Protein AF-A0A2D9SF21-F1 (afdb_monomer)

Sequence (104 aa):
MGQKKNFLSCLAIKKKYSITSELLRIESPSAEVQGHGGPKVFVINKQDVEIVDIETVGNYAIKIIFSDGHNTGIYTWEKLFDFAINQKHILKEYREKLKNHLQF

pLDDT: mean 79.45, std 15.4, range [40.38, 94.69]

Radius of gyration: 19.78 Å; Cα contacts (8 Å, |Δi|>4): 101; chains: 1; bounding box: 71×45×28 Å

Foldseek 3Di:
DDDDDDDDDDDDDPDDFDADPLLCVQPFPQCVCVVPPHPRPRDDDCNVKDFPDWADDPPFWIFTQIPVRDTRGIGGPVRVVVCRVCVVVSVVVSVVVVVVVPPD

Nearest PDB structures (foldseek):
  2l6n-assembly1_A  TM=8.527E-01  e=2.329E-06  Shewanella loihica PV-4
  2l6p-assembly1_A  TM=8.980E-01  e=6.912E-06  Pseudomonas aeruginosa
  3luu-assembly1_A  TM=9.294E-01  e=5.026E-05  Acidithiobacillus ferrooxidans ATCC 23270
  7a1z-assembly1_A  TM=4.101E-01  e=2.667E+00  Homo sapiens
  5otl-assembly1_A  TM=2.952E-01  e=1.598E+00  Homo sapiens

Mean predicted aligned error: 9.61 Å

Solvent-accessible surface area (backbone atoms only — not comparable to full-atom values): 6601 Å² total; per-residue (Å²): 137,82,83,85,81,88,78,86,88,81,86,81,81,84,80,83,78,74,73,57,50,32,57,54,61,55,68,42,57,40,60,86,44,67,71,70,86,46,75,80,75,86,64,73,93,43,76,87,39,43,75,72,47,77,45,77,47,80,93,56,30,37,32,44,28,33,68,84,73,49,67,65,27,59,44,38,57,69,56,52,49,50,44,44,76,40,41,72,57,55,52,49,55,50,50,54,52,47,51,63,69,67,66,120

Secondary structure (DSSP, 8-state):
-PPP----------------HHHHHHT---HHHHTTS---------TT--EEEEEEETTTEEEEEETTS---EEEEHHHHHHHHHHHHHHHHHHHHHHHHHH--

Structure (mmCIF, N/CA/C/O backbone):
data_AF-A0A2D9SF21-F1
#
_entry.id   AF-A0A2D9SF21-F1
#
loop_
_atom_site.group_PDB
_atom_site.id
_atom_site.type_symbol
_atom_site.label_atom_id
_atom_site.label_alt_id
_atom_site.label_comp_id
_atom_site.label_asym_id
_atom_site.label_entity_id
_atom_site.label_seq_id
_atom_site.pdbx_PDB_ins_code
_atom_site.Cartn_x
_atom_site.Cartn_y
_atom_site.Cartn_z
_atom_site.occupancy
_atom_site.B_iso_or_equiv
_atom_site.auth_seq_id
_atom_site.auth_comp_id
_atom_site.auth_asym_id
_atom_site.auth_atom_id
_atom_site.pdbx_PDB_model_num
ATOM 1 N N . MET A 1 1 ? 50.687 -27.444 12.119 1.00 44.53 1 MET A N 1
ATOM 2 C CA . MET A 1 1 ? 49.912 -27.029 10.926 1.00 44.53 1 MET A CA 1
ATOM 3 C C . MET A 1 1 ? 48.453 -26.851 11.333 1.00 44.53 1 MET A C 1
ATOM 5 O O . MET A 1 1 ? 47.735 -27.833 11.446 1.00 44.53 1 MET A O 1
ATOM 9 N N . GLY A 1 2 ? 48.047 -25.625 11.679 1.00 58.44 2 GLY A N 1
ATOM 10 C CA . GLY A 1 2 ? 46.681 -25.322 12.126 1.00 58.44 2 GLY A CA 1
ATOM 11 C C . GLY A 1 2 ? 45.710 -25.264 10.946 1.00 58.44 2 GLY A C 1
ATOM 12 O O . GLY A 1 2 ? 46.021 -24.658 9.924 1.00 58.44 2 GLY A O 1
ATOM 13 N N . GLN A 1 3 ? 44.562 -25.929 11.077 1.00 59.59 3 GLN A N 1
ATOM 14 C CA . GLN A 1 3 ? 43.536 -26.032 10.037 1.00 59.59 3 GLN A CA 1
ATOM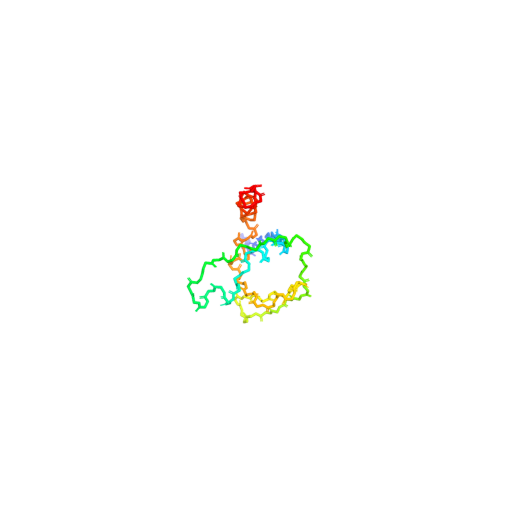 15 C C . GLN A 1 3 ? 43.025 -24.646 9.607 1.00 59.59 3 GLN A C 1
ATOM 17 O O . GLN A 1 3 ? 42.534 -23.878 10.436 1.00 59.59 3 GLN A O 1
ATOM 22 N N . LYS A 1 4 ? 43.085 -24.345 8.302 1.00 60.06 4 LYS A N 1
ATOM 23 C CA . LYS A 1 4 ? 42.344 -23.222 7.709 1.00 60.06 4 LYS A CA 1
ATOM 24 C C . LYS A 1 4 ? 40.855 -23.520 7.826 1.00 60.06 4 LYS A C 1
ATOM 26 O O . LYS A 1 4 ? 40.370 -24.475 7.224 1.00 60.06 4 LYS A O 1
ATOM 31 N N . LYS A 1 5 ? 40.126 -22.702 8.577 1.00 66.06 5 LYS A N 1
ATOM 32 C CA . LYS A 1 5 ? 38.669 -22.762 8.583 1.00 66.06 5 LYS A CA 1
ATOM 33 C C . LYS A 1 5 ? 38.126 -21.780 7.540 1.00 66.06 5 LYS A C 1
ATOM 35 O O . LYS A 1 5 ? 38.167 -20.574 7.751 1.00 66.06 5 LYS A O 1
ATOM 40 N N . ASN A 1 6 ? 37.642 -22.317 6.420 1.00 68.75 6 ASN A N 1
ATOM 41 C CA . ASN A 1 6 ? 36.915 -21.584 5.384 1.00 68.75 6 ASN A CA 1
ATOM 42 C C . ASN A 1 6 ? 35.417 -21.770 5.643 1.00 68.75 6 ASN A C 1
ATOM 44 O O . ASN A 1 6 ? 34.844 -22.769 5.214 1.00 68.75 6 ASN A O 1
ATOM 48 N N . PHE A 1 7 ? 34.786 -20.863 6.380 1.00 66.88 7 PHE A N 1
ATOM 49 C CA . PHE A 1 7 ? 33.338 -20.902 6.575 1.00 66.88 7 PHE A CA 1
ATOM 50 C C . PHE A 1 7 ? 32.699 -19.614 6.074 1.00 66.88 7 PHE A C 1
ATOM 52 O O . PHE A 1 7 ? 33.207 -18.518 6.296 1.00 66.88 7 PHE A O 1
ATOM 59 N N . LEU A 1 8 ? 31.571 -19.778 5.387 1.00 69.19 8 LEU A N 1
ATOM 60 C CA . LEU A 1 8 ? 30.707 -18.700 4.941 1.00 69.19 8 LEU A CA 1
ATOM 61 C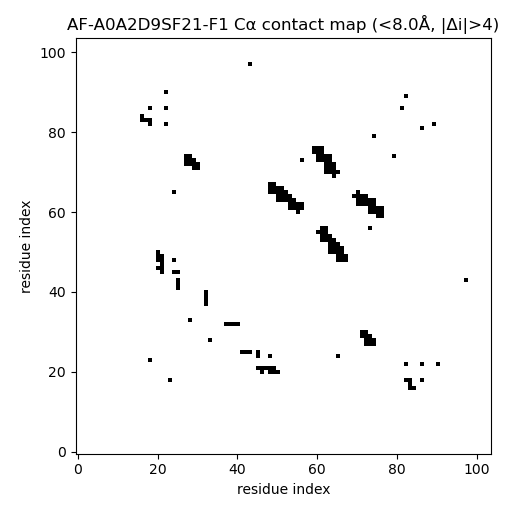 C . LEU A 1 8 ? 29.416 -18.804 5.750 1.00 69.19 8 LEU A C 1
ATOM 63 O O . LEU A 1 8 ? 28.678 -19.779 5.633 1.00 69.19 8 LEU A O 1
ATOM 67 N N . SER A 1 9 ? 29.172 -17.829 6.616 1.00 63.56 9 SER A N 1
ATOM 68 C CA . SER A 1 9 ? 27.943 -17.734 7.401 1.00 63.56 9 SER A CA 1
ATOM 69 C C . SER A 1 9 ? 27.025 -16.699 6.762 1.00 63.56 9 SER A C 1
ATOM 71 O O . SER A 1 9 ? 27.362 -15.519 6.711 1.00 63.56 9 SER A O 1
ATOM 73 N N . CYS A 1 10 ? 25.865 -17.141 6.280 1.00 60.72 10 CYS A N 1
ATOM 74 C CA . CYS A 1 10 ? 24.797 -16.273 5.798 1.00 60.72 10 CYS A CA 1
ATOM 75 C C . CYS A 1 10 ? 23.620 -16.362 6.773 1.00 60.72 10 CYS A C 1
ATOM 77 O O . CYS A 1 10 ? 23.098 -17.449 7.020 1.00 60.72 10 CYS A O 1
ATOM 79 N N . LEU A 1 11 ? 23.204 -15.223 7.325 1.00 66.75 11 LEU A N 1
ATOM 80 C CA . LEU A 1 11 ? 21.976 -15.111 8.101 1.00 66.75 11 LEU A CA 1
ATOM 81 C C . LEU A 1 11 ? 20.929 -14.408 7.233 1.00 66.75 11 LEU A C 1
ATOM 83 O O . LEU A 1 11 ? 20.958 -13.191 7.073 1.00 66.75 11 LEU A O 1
ATOM 87 N N . ALA A 1 12 ? 20.002 -15.176 6.667 1.00 62.03 12 ALA A N 1
ATOM 88 C CA . ALA A 1 12 ? 18.859 -14.633 5.946 1.00 62.03 12 ALA A CA 1
ATOM 89 C C . ALA A 1 12 ? 17.645 -14.602 6.880 1.00 62.03 12 ALA A C 1
ATOM 91 O O . ALA A 1 12 ? 16.898 -15.573 6.997 1.00 62.03 12 ALA A O 1
ATOM 92 N N . ILE A 1 13 ? 17.429 -13.478 7.558 1.00 65.31 13 ILE A N 1
ATOM 93 C CA . ILE A 1 13 ? 16.171 -13.240 8.271 1.00 65.31 13 ILE A CA 1
ATOM 94 C C . ILE A 1 13 ? 15.092 -12.927 7.226 1.00 65.31 13 ILE A C 1
ATOM 96 O O . ILE A 1 13 ? 15.006 -11.811 6.719 1.00 65.31 13 ILE A O 1
ATOM 100 N N . LYS A 1 14 ? 14.254 -13.917 6.888 1.00 71.88 14 LYS A N 1
ATOM 101 C CA . LYS A 1 14 ? 13.030 -13.708 6.094 1.00 71.88 14 LYS A CA 1
ATOM 102 C C . LYS A 1 14 ? 12.003 -12.966 6.951 1.00 71.88 14 LYS A C 1
ATOM 104 O O . LYS A 1 14 ? 11.111 -13.572 7.543 1.00 71.88 14 LYS A O 1
ATOM 109 N N . LYS A 1 15 ? 12.133 -11.643 7.044 1.00 80.75 15 LYS A N 1
ATOM 110 C CA . LYS A 1 15 ? 11.099 -10.807 7.654 1.00 80.75 15 LYS A CA 1
ATOM 111 C C . LYS A 1 15 ? 9.930 -10.693 6.679 1.00 80.75 15 LYS A C 1
ATOM 113 O O . LYS A 1 15 ? 10.100 -10.242 5.551 1.00 80.75 15 LYS A O 1
ATOM 118 N N . LYS A 1 16 ? 8.756 -11.147 7.111 1.00 83.56 16 LYS A N 1
ATOM 119 C CA . LYS A 1 16 ? 7.511 -11.001 6.357 1.00 83.56 16 LYS A CA 1
ATOM 120 C C . LYS A 1 16 ? 6.842 -9.692 6.748 1.00 83.56 16 LYS A C 1
ATOM 122 O O . LYS A 1 16 ? 6.827 -9.334 7.924 1.00 83.56 16 LYS A O 1
ATOM 127 N N . TYR A 1 17 ? 6.275 -9.021 5.758 1.00 88.50 17 TYR A N 1
ATOM 128 C CA . TYR A 1 17 ? 5.429 -7.858 5.952 1.00 88.50 17 TYR A CA 1
ATOM 129 C C . TYR A 1 17 ? 4.070 -8.131 5.319 1.00 88.50 17 TYR A C 1
ATOM 131 O O . TYR A 1 17 ? 3.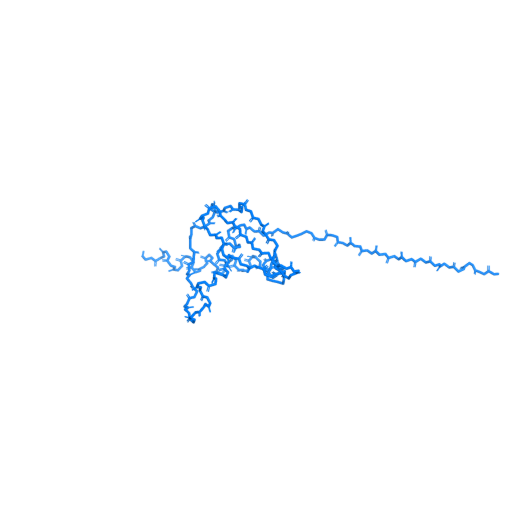998 -8.769 4.270 1.00 88.50 17 TYR A O 1
ATOM 139 N N . SER A 1 18 ? 3.019 -7.640 5.964 1.00 89.69 18 SER A N 1
ATOM 140 C CA . SER A 1 18 ? 1.649 -7.713 5.464 1.00 89.69 18 SER A CA 1
ATOM 141 C C . SER A 1 18 ? 1.120 -6.297 5.301 1.00 89.69 18 SER A C 1
ATOM 143 O O . SER A 1 18 ? 1.390 -5.438 6.143 1.00 89.69 18 SER A O 1
ATOM 145 N N . ILE A 1 19 ? 0.377 -6.067 4.225 1.00 91.25 19 ILE A N 1
ATOM 146 C CA . ILE A 1 19 ? -0.262 -4.792 3.898 1.00 91.25 19 ILE A CA 1
ATOM 147 C C . ILE A 1 19 ? -1.737 -5.102 3.656 1.00 91.25 19 ILE A C 1
ATOM 149 O O . ILE A 1 19 ? -2.048 -6.097 3.001 1.00 91.25 19 ILE A O 1
ATOM 153 N N . THR A 1 20 ? -2.643 -4.298 4.206 1.00 90.62 20 THR A N 1
ATOM 154 C CA . THR A 1 20 ? -4.079 -4.485 3.977 1.00 90.62 20 THR A CA 1
ATOM 155 C C . THR A 1 20 ? -4.467 -4.022 2.574 1.00 90.62 20 THR A C 1
ATOM 157 O O . THR A 1 20 ? -3.930 -3.034 2.064 1.00 90.62 20 THR A O 1
ATOM 160 N N . SER A 1 21 ? -5.422 -4.717 1.952 1.00 89.25 21 SER A N 1
ATOM 161 C CA . SER A 1 21 ? -6.014 -4.320 0.668 1.00 89.25 21 SER A CA 1
ATOM 162 C C . SER A 1 21 ? -6.629 -2.921 0.740 1.00 89.25 21 SER A C 1
ATOM 164 O O . SER A 1 21 ? -6.438 -2.128 -0.177 1.00 89.25 21 SER A O 1
ATOM 166 N N . GLU A 1 22 ? -7.262 -2.586 1.869 1.00 88.62 22 GLU A N 1
ATOM 167 C CA . GLU A 1 22 ? -7.776 -1.246 2.171 1.00 88.62 22 GLU A CA 1
ATOM 168 C C . GLU A 1 22 ? -6.685 -0.173 2.005 1.00 88.62 22 GLU A C 1
ATOM 170 O O . GLU A 1 22 ? -6.875 0.792 1.266 1.00 88.62 22 GLU A O 1
ATOM 175 N N . LEU A 1 23 ? -5.518 -0.348 2.643 1.00 88.75 23 LEU A N 1
ATOM 176 C CA . LEU A 1 23 ? -4.428 0.628 2.570 1.00 88.75 23 LEU A CA 1
ATOM 177 C C . LEU A 1 23 ? -3.911 0.774 1.139 1.00 88.75 23 LEU A C 1
ATOM 179 O O . LEU A 1 23 ? -3.745 1.894 0.657 1.00 88.75 23 LEU A O 1
ATOM 183 N N . LEU A 1 24 ? -3.688 -0.351 0.454 1.00 90.06 24 LEU A N 1
ATOM 184 C CA . LEU A 1 24 ? -3.253 -0.347 -0.942 1.00 90.06 24 LEU A CA 1
ATOM 185 C C . LEU A 1 24 ? -4.248 0.416 -1.815 1.00 90.06 24 LEU A C 1
ATOM 187 O O . LEU A 1 24 ? -3.836 1.213 -2.656 1.00 90.06 24 LEU A O 1
ATOM 191 N N . ARG A 1 25 ? -5.550 0.221 -1.591 1.00 87.56 25 ARG A N 1
ATOM 192 C CA . ARG A 1 25 ? -6.604 0.842 -2.387 1.00 87.56 25 ARG A CA 1
ATOM 193 C C . ARG A 1 25 ? -6.771 2.336 -2.113 1.00 87.56 25 ARG A C 1
ATOM 195 O O . ARG A 1 25 ? -6.967 3.085 -3.073 1.00 87.56 25 ARG A O 1
ATOM 202 N N . ILE A 1 26 ? -6.700 2.764 -0.850 1.00 86.81 26 ILE A N 1
ATOM 203 C CA . ILE A 1 26 ? -6.775 4.182 -0.442 1.00 86.81 26 ILE A CA 1
ATOM 204 C C . ILE A 1 26 ? -5.584 4.963 -1.000 1.00 86.81 26 ILE A C 1
ATOM 206 O O . ILE A 1 26 ? -5.732 6.086 -1.480 1.00 86.81 26 ILE A O 1
ATOM 210 N N . GLU A 1 27 ? -4.400 4.355 -0.957 1.00 84.88 27 GLU A N 1
ATOM 211 C CA . GLU A 1 27 ? -3.155 4.975 -1.403 1.00 84.88 27 GLU A CA 1
ATOM 212 C C . GLU A 1 27 ? -2.806 4.660 -2.866 1.00 84.88 27 GLU A C 1
ATOM 214 O O . GLU A 1 27 ? -1.712 5.008 -3.312 1.00 84.88 27 GLU A O 1
ATOM 219 N N . SER A 1 28 ? -3.718 4.028 -3.619 1.00 80.50 28 SER A N 1
ATOM 220 C CA . SER A 1 28 ? -3.492 3.667 -5.022 1.00 80.50 28 SER A CA 1
ATOM 221 C C . SER A 1 28 ? -3.179 4.911 -5.862 1.00 80.50 28 SER A C 1
ATOM 223 O O . SER A 1 28 ? -4.007 5.830 -5.922 1.00 80.50 28 SER A O 1
ATOM 225 N N . PRO A 1 29 ? -2.017 4.966 -6.535 1.00 64.50 29 PRO A N 1
ATOM 226 C CA . PRO A 1 29 ? -1.722 5.998 -7.512 1.00 64.50 29 PRO A CA 1
ATOM 227 C C . PRO A 1 29 ? -2.452 5.643 -8.812 1.00 64.50 29 PRO A C 1
ATOM 229 O O . PRO A 1 29 ? -1.888 5.032 -9.717 1.00 64.50 29 PRO A O 1
ATOM 232 N N . SER A 1 30 ? -3.734 5.982 -8.927 1.00 57.44 30 SER A N 1
ATOM 233 C CA . SER A 1 30 ? -4.399 5.916 -10.230 1.00 57.44 30 SER A CA 1
ATOM 234 C C . SER A 1 30 ? -3.674 6.877 -11.177 1.00 57.44 30 SER A C 1
ATOM 236 O O . SER A 1 30 ? -3.549 8.062 -10.868 1.00 57.44 30 SER A O 1
ATOM 238 N N . ALA A 1 31 ? -3.210 6.408 -12.336 1.00 44.22 31 ALA A N 1
ATOM 239 C CA . ALA A 1 31 ? -2.613 7.263 -13.368 1.00 44.22 31 ALA A CA 1
ATOM 240 C C . ALA A 1 31 ? -3.571 8.382 -13.847 1.00 44.22 31 ALA A C 1
ATOM 242 O O . ALA A 1 31 ? -3.128 9.409 -14.355 1.00 44.22 31 ALA A O 1
ATOM 243 N N . GLU A 1 32 ? -4.872 8.247 -13.585 1.00 44.47 32 GLU A N 1
ATOM 244 C CA . GLU A 1 32 ? -5.887 9.296 -13.759 1.00 44.47 32 GLU A CA 1
ATOM 245 C C . GLU A 1 32 ? -5.752 10.469 -12.763 1.00 44.47 32 GLU A C 1
ATOM 247 O O . GLU A 1 32 ? -6.237 11.564 -13.025 1.00 44.47 32 GLU A O 1
ATOM 252 N N . VAL A 1 33 ? -5.057 10.275 -11.638 1.00 45.12 33 VAL A N 1
ATOM 253 C CA . VAL A 1 33 ? -4.885 11.267 -10.560 1.00 45.12 33 VAL A CA 1
ATOM 254 C C . VAL A 1 33 ? -3.537 11.998 -10.666 1.00 45.12 33 VAL A C 1
ATOM 256 O O . VAL A 1 33 ? -3.390 13.094 -10.138 1.00 45.12 33 VAL A O 1
ATOM 259 N N . GLN A 1 34 ? -2.558 11.452 -11.397 1.00 45.88 34 GLN A N 1
ATOM 260 C CA . GLN A 1 34 ? -1.255 12.105 -11.620 1.00 45.88 34 GLN A CA 1
ATOM 261 C C . GLN A 1 34 ? -1.036 12.614 -13.053 1.00 45.88 34 GLN A C 1
ATOM 263 O O . GLN A 1 34 ? -0.083 13.354 -13.288 1.00 45.88 34 GLN A O 1
ATOM 268 N N . GLY A 1 35 ? -1.928 12.289 -13.994 1.00 40.38 35 GLY A N 1
ATOM 269 C CA . GLY A 1 35 ? -1.79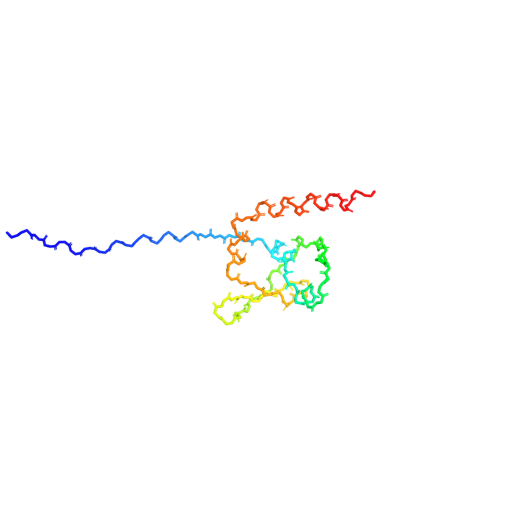4 12.678 -15.398 1.00 40.38 35 GLY A CA 1
ATOM 270 C C . GLY A 1 35 ? -1.968 14.169 -15.698 1.00 40.38 35 GLY A C 1
ATOM 271 O O . GLY A 1 35 ? -1.404 14.623 -16.683 1.00 40.38 35 GLY A O 1
ATOM 272 N N . HIS A 1 36 ? -2.702 14.945 -14.892 1.00 45.78 36 HIS A N 1
ATOM 273 C CA . HIS A 1 36 ? -2.905 16.395 -15.083 1.00 45.78 36 HIS A CA 1
ATOM 274 C C . HIS A 1 36 ? -3.099 17.101 -13.727 1.00 45.78 36 HIS A C 1
ATOM 276 O O . HIS A 1 36 ? -4.179 17.601 -13.440 1.00 45.78 36 HIS A O 1
ATOM 282 N N . GLY A 1 37 ? -2.078 17.105 -12.858 1.00 44.31 37 GLY A N 1
ATOM 283 C CA . GLY A 1 37 ? -1.977 18.038 -11.715 1.00 44.31 37 GLY A CA 1
ATOM 284 C C . GLY A 1 37 ? -3.179 18.126 -10.756 1.00 44.31 37 GLY A C 1
ATOM 285 O O . GLY A 1 37 ? -3.332 19.136 -10.071 1.00 44.31 37 GLY A O 1
ATOM 286 N N . GLY A 1 38 ? -4.048 17.114 -10.728 1.00 48.53 38 GLY A N 1
ATOM 287 C CA . GLY A 1 38 ? -5.289 17.132 -9.967 1.00 48.53 38 GLY A CA 1
ATOM 288 C C . GLY A 1 38 ? -5.063 16.778 -8.496 1.00 48.53 38 GLY A C 1
ATOM 289 O O . GLY A 1 38 ? -4.132 16.038 -8.169 1.00 48.53 38 GLY A O 1
ATOM 290 N N . PRO A 1 39 ? -5.902 17.284 -7.577 1.00 50.94 39 PRO A N 1
ATOM 291 C CA . PRO A 1 39 ? -5.837 16.888 -6.179 1.00 50.94 39 PRO A CA 1
ATOM 292 C C . PRO A 1 39 ? -6.107 15.385 -6.034 1.00 50.94 39 PRO A C 1
ATOM 294 O O . PRO A 1 39 ? -6.982 14.825 -6.695 1.00 50.94 39 PRO A O 1
ATOM 297 N N . LYS A 1 40 ? -5.364 14.734 -5.130 1.00 59.91 40 LYS A N 1
ATOM 298 C CA . LYS A 1 40 ? -5.587 13.333 -4.755 1.00 59.91 40 LYS A CA 1
ATOM 299 C C . LYS A 1 40 ? -7.036 13.183 -4.286 1.00 59.91 40 LYS A C 1
ATOM 301 O O . LYS A 1 40 ? -7.404 13.744 -3.254 1.00 59.91 40 LYS A O 1
ATOM 306 N N . VAL A 1 41 ? -7.854 12.455 -5.045 1.00 64.81 41 VAL A N 1
ATOM 307 C CA . VAL A 1 41 ? -9.248 12.193 -4.667 1.00 64.81 41 VAL A CA 1
ATOM 308 C C . VAL A 1 41 ? -9.236 11.403 -3.363 1.00 64.81 41 VAL A C 1
ATOM 310 O O . VAL A 1 41 ? -8.585 10.363 -3.269 1.00 64.81 41 VAL A O 1
ATOM 313 N N . PHE A 1 42 ? -9.915 11.916 -2.338 1.00 72.44 42 PHE A N 1
ATOM 314 C CA . PHE A 1 42 ? -10.011 11.232 -1.055 1.00 72.44 42 PHE A CA 1
ATOM 315 C C . PHE A 1 42 ? -10.926 10.014 -1.210 1.00 72.44 42 PHE A C 1
ATOM 317 O O . PHE A 1 42 ? -12.138 10.147 -1.367 1.00 72.44 42 PHE A O 1
ATOM 324 N N . VAL A 1 43 ? -10.329 8.823 -1.229 1.00 73.81 43 VAL A N 1
ATOM 325 C CA . VAL A 1 43 ? -11.053 7.563 -1.403 1.00 73.81 43 VAL A CA 1
ATOM 326 C C . VAL A 1 43 ? -11.504 7.056 -0.036 1.00 73.81 43 VAL A C 1
ATOM 328 O O . VAL A 1 43 ? -10.668 6.773 0.817 1.00 73.81 43 VAL A O 1
ATOM 331 N N . ILE A 1 44 ? -12.817 6.918 0.154 1.00 76.69 44 ILE A N 1
ATOM 332 C CA . ILE A 1 44 ? -13.440 6.424 1.392 1.00 76.69 44 ILE A CA 1
ATOM 333 C C . ILE A 1 44 ? -14.213 5.120 1.154 1.00 76.69 44 ILE A C 1
ATOM 335 O O . ILE A 1 44 ? -14.487 4.758 0.009 1.00 76.69 44 ILE A O 1
ATOM 339 N N . ASN A 1 45 ? -14.583 4.426 2.237 1.00 74.25 45 ASN A N 1
ATOM 340 C CA . ASN A 1 45 ? -15.410 3.206 2.216 1.00 74.25 45 ASN A CA 1
ATOM 341 C C . ASN A 1 45 ? -14.837 2.065 1.353 1.00 74.25 45 ASN A C 1
ATOM 343 O O . ASN A 1 45 ? -15.558 1.416 0.600 1.00 74.25 45 ASN A O 1
ATOM 347 N N . LYS A 1 46 ? -13.525 1.820 1.450 1.00 80.12 46 LYS A N 1
ATOM 348 C CA . LYS A 1 46 ? -12.836 0.714 0.755 1.00 80.12 46 LYS A CA 1
ATOM 349 C C . LYS A 1 46 ? -12.355 -0.388 1.705 1.00 80.12 46 LYS A C 1
ATOM 351 O O . LYS A 1 46 ? -11.398 -1.089 1.398 1.00 80.12 46 LYS A O 1
ATOM 356 N N . GLN A 1 47 ? -13.018 -0.523 2.853 1.00 78.19 47 GLN A N 1
ATOM 357 C CA . GLN A 1 47 ? -12.711 -1.537 3.868 1.00 78.19 47 GLN A CA 1
ATOM 358 C C . GLN A 1 47 ? -12.943 -2.960 3.347 1.00 78.19 47 GLN A C 1
ATOM 360 O O . GLN A 1 47 ? -12.137 -3.841 3.621 1.00 78.19 47 GLN A O 1
ATOM 365 N N . ASP A 1 48 ? -13.983 -3.147 2.533 1.00 83.94 48 ASP A N 1
ATOM 366 C CA . ASP A 1 48 ? -14.363 -4.437 1.941 1.00 83.94 48 ASP A CA 1
ATOM 367 C C . ASP A 1 48 ? -13.709 -4.711 0.578 1.00 83.94 48 ASP A C 1
ATOM 369 O O . ASP A 1 48 ? -14.086 -5.647 -0.124 1.00 83.94 48 ASP A O 1
ATOM 373 N N . VAL A 1 49 ? -12.750 -3.883 0.149 1.00 87.38 49 VAL A N 1
ATOM 374 C CA . VAL A 1 49 ? -12.069 -4.122 -1.125 1.00 87.38 49 VAL A CA 1
ATOM 375 C C . VAL A 1 49 ? -11.067 -5.256 -0.980 1.00 87.38 49 VAL A C 1
ATOM 377 O O . VAL A 1 49 ? -10.206 -5.248 -0.099 1.00 87.38 49 VAL A O 1
ATOM 380 N N . GLU A 1 50 ? -11.133 -6.193 -1.916 1.00 90.19 50 GLU A N 1
ATOM 381 C CA . GLU A 1 50 ? -10.253 -7.350 -1.997 1.00 90.19 50 GLU A CA 1
ATOM 382 C C . GLU A 1 50 ? -9.306 -7.221 -3.189 1.00 90.19 50 GLU A C 1
ATOM 384 O O . GLU A 1 50 ? -9.592 -6.534 -4.174 1.00 90.19 50 GLU A O 1
ATOM 389 N N . ILE A 1 51 ? -8.157 -7.888 -3.091 1.00 92.38 51 ILE A N 1
ATOM 390 C CA . ILE A 1 51 ? -7.238 -8.051 -4.216 1.00 92.38 51 ILE A CA 1
ATOM 391 C C . ILE A 1 51 ? -7.729 -9.251 -5.019 1.00 92.38 51 ILE A C 1
ATOM 393 O O . ILE A 1 51 ? -7.777 -10.362 -4.497 1.00 92.38 51 ILE A O 1
ATOM 397 N N . VAL A 1 52 ? -8.091 -9.012 -6.274 1.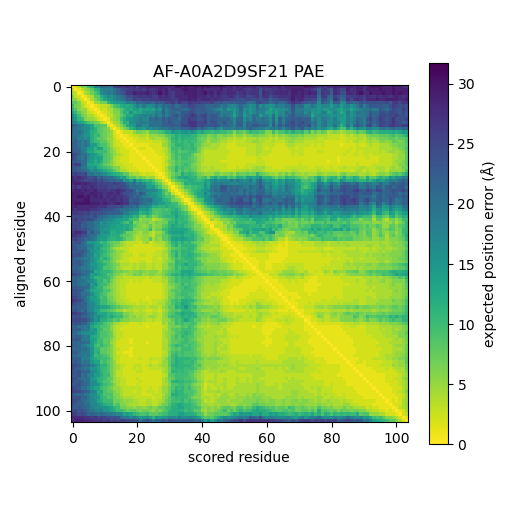00 94.38 52 VAL A N 1
ATOM 398 C CA . VAL A 1 52 ? -8.565 -10.044 -7.203 1.00 94.38 52 VAL A CA 1
ATOM 399 C C . VAL A 1 52 ? -7.393 -10.680 -7.930 1.00 94.38 52 VAL A C 1
ATOM 401 O O . VAL A 1 52 ? -7.366 -11.895 -8.094 1.00 94.38 52 VAL A O 1
ATOM 404 N N . ASP A 1 53 ? -6.426 -9.866 -8.356 1.00 93.88 53 ASP A N 1
ATOM 405 C CA . ASP A 1 53 ? -5.277 -10.344 -9.118 1.00 93.88 53 ASP A CA 1
ATOM 406 C C . ASP A 1 53 ? -4.074 -9.394 -8.999 1.00 93.88 53 ASP A C 1
ATOM 408 O O . ASP A 1 53 ? -4.209 -8.228 -8.601 1.00 93.88 53 ASP A O 1
ATOM 412 N N . ILE A 1 54 ? -2.883 -9.904 -9.314 1.00 93.69 54 ILE A N 1
ATOM 413 C CA . ILE A 1 54 ? -1.619 -9.168 -9.269 1.00 93.69 54 ILE A CA 1
ATOM 414 C C . ILE A 1 54 ? -0.788 -9.505 -10.508 1.00 93.69 54 ILE A C 1
ATOM 416 O O . ILE A 1 54 ? -0.367 -10.642 -10.705 1.00 93.69 54 ILE A O 1
ATOM 420 N N . GLU A 1 55 ? -0.450 -8.479 -11.282 1.00 94.69 55 GLU A N 1
ATOM 421 C CA . GLU A 1 55 ? 0.371 -8.595 -12.487 1.00 94.69 55 GLU A CA 1
ATOM 422 C C . GLU A 1 55 ? 1.743 -7.943 -12.266 1.00 94.69 55 GLU A C 1
ATOM 424 O O . GLU A 1 55 ? 1.854 -6.860 -11.693 1.00 94.69 55 GLU A O 1
ATOM 429 N N . THR A 1 56 ? 2.824 -8.562 -12.737 1.00 94.19 56 THR A N 1
ATOM 430 C CA . THR A 1 56 ? 4.162 -7.953 -12.671 1.00 94.19 56 THR A CA 1
ATOM 431 C C . THR A 1 56 ? 4.341 -6.894 -13.755 1.00 94.19 56 THR A C 1
ATOM 433 O O . THR A 1 56 ? 4.066 -7.154 -14.926 1.00 94.19 56 THR A O 1
ATOM 436 N N . VAL A 1 57 ? 4.878 -5.729 -13.389 1.00 91.88 57 VAL A N 1
ATOM 437 C CA . VAL A 1 57 ? 5.222 -4.651 -14.325 1.00 91.88 57 VAL A CA 1
ATOM 438 C C . VAL A 1 57 ? 6.743 -4.539 -14.404 1.00 91.88 57 VAL A C 1
ATOM 440 O O . VAL A 1 57 ? 7.399 -3.892 -13.582 1.00 91.88 57 VAL A O 1
ATOM 443 N N . GLY A 1 58 ? 7.315 -5.228 -15.395 1.00 91.31 58 GLY A N 1
ATOM 444 C CA . GLY A 1 58 ? 8.764 -5.381 -15.521 1.00 91.31 58 GLY A CA 1
ATOM 445 C C . GLY A 1 58 ? 9.374 -5.988 -14.253 1.00 91.31 58 GLY A C 1
ATOM 446 O O . GLY A 1 58 ? 8.802 -6.896 -13.657 1.00 91.31 58 GLY A O 1
ATOM 447 N N . ASN A 1 59 ? 10.519 -5.451 -13.821 1.00 92.00 59 ASN A N 1
ATOM 448 C CA . ASN A 1 59 ? 11.224 -5.913 -12.617 1.00 92.00 59 ASN A CA 1
ATOM 449 C C . ASN A 1 59 ? 11.101 -4.963 -11.412 1.00 92.00 59 ASN A C 1
ATOM 451 O O . ASN A 1 59 ? 11.712 -5.221 -10.376 1.00 92.00 59 ASN A O 1
ATOM 455 N N . TYR A 1 60 ? 10.347 -3.864 -11.517 1.00 91.94 60 TYR A N 1
ATOM 456 C CA . TYR A 1 60 ? 10.374 -2.780 -10.521 1.00 91.94 60 TYR A CA 1
ATOM 457 C C . TYR A 1 60 ? 9.036 -2.531 -9.810 1.00 91.94 60 TYR A C 1
ATOM 459 O O . TYR A 1 60 ? 9.005 -1.814 -8.804 1.00 91.94 60 TYR A O 1
ATOM 467 N N . ALA A 1 61 ? 7.938 -3.097 -10.317 1.00 93.06 61 ALA A N 1
ATOM 468 C CA . ALA A 1 61 ? 6.603 -2.845 -9.797 1.00 93.06 61 ALA A CA 1
ATOM 469 C C . ALA A 1 61 ? 5.641 -4.018 -10.023 1.00 93.06 61 ALA A C 1
ATOM 471 O O . ALA A 1 61 ? 5.891 -4.921 -10.824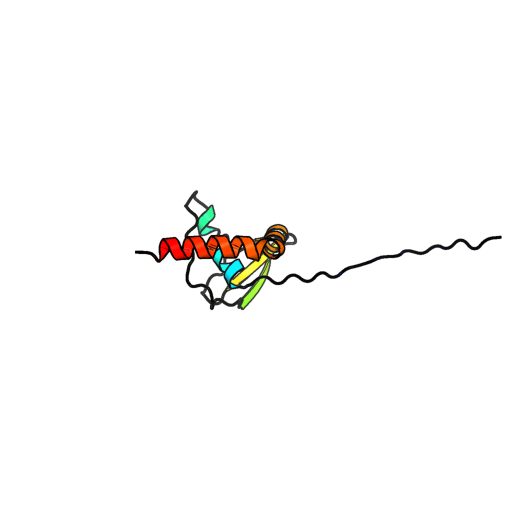 1.00 93.06 61 ALA A O 1
ATOM 472 N N . ILE A 1 62 ? 4.504 -3.953 -9.336 1.00 93.50 62 ILE A N 1
ATOM 473 C CA . ILE A 1 62 ? 3.324 -4.780 -9.590 1.00 93.50 62 ILE A CA 1
ATOM 474 C C . ILE A 1 62 ? 2.118 -3.895 -9.850 1.00 93.50 62 ILE A C 1
ATOM 476 O O . ILE A 1 62 ? 2.003 -2.794 -9.316 1.00 93.50 62 ILE A O 1
ATOM 480 N N . LYS A 1 63 ? 1.200 -4.403 -10.650 1.00 92.62 63 LYS A N 1
ATOM 481 C CA . LYS A 1 63 ? -0.127 -3.856 -10.854 1.00 92.62 63 LYS A CA 1
ATOM 482 C C . LYS A 1 63 ? -1.108 -4.704 -10.059 1.00 92.62 63 LYS A C 1
ATOM 484 O O . LYS A 1 63 ? -1.060 -5.928 -10.137 1.00 92.62 63 LYS A O 1
ATOM 489 N N . ILE A 1 64 ? -1.965 -4.057 -9.278 1.00 91.81 64 ILE A N 1
ATOM 490 C CA . ILE A 1 64 ? -2.950 -4.739 -8.432 1.00 91.81 64 ILE A CA 1
ATOM 491 C C . ILE A 1 64 ? -4.343 -4.486 -9.003 1.00 91.81 64 ILE A C 1
ATOM 493 O O . ILE A 1 64 ? -4.711 -3.340 -9.275 1.00 91.81 64 ILE A O 1
ATOM 497 N N . ILE A 1 65 ? -5.103 -5.564 -9.183 1.00 91.06 65 ILE A N 1
ATOM 498 C CA . ILE A 1 65 ? -6.494 -5.542 -9.629 1.00 91.06 65 ILE A CA 1
ATOM 499 C C . ILE A 1 65 ? -7.377 -5.773 -8.404 1.00 91.06 65 ILE A C 1
ATOM 501 O O . ILE A 1 65 ? -7.214 -6.757 -7.684 1.00 91.06 65 ILE A O 1
ATOM 505 N N . PHE A 1 66 ? -8.304 -4.854 -8.161 1.00 90.94 66 PHE A N 1
ATOM 506 C CA . PHE A 1 66 ? -9.180 -4.847 -6.994 1.00 90.94 66 PHE A CA 1
ATOM 507 C C . PHE A 1 66 ? -10.621 -5.215 -7.352 1.00 90.94 66 PHE A C 1
ATOM 509 O O . PHE A 1 66 ? -11.086 -4.976 -8.469 1.00 90.94 66 PHE A O 1
ATOM 516 N N . SER A 1 67 ? -11.356 -5.745 -6.372 1.00 89.81 67 SER A N 1
ATOM 517 C CA . SER A 1 67 ? -12.747 -6.187 -6.542 1.00 89.81 67 SER A CA 1
ATOM 518 C C . SER A 1 67 ? -13.735 -5.049 -6.814 1.00 89.81 67 SER A C 1
ATOM 520 O O . SER A 1 67 ? -14.811 -5.296 -7.351 1.00 89.81 67 SER A O 1
ATOM 522 N N . ASP A 1 68 ? -13.369 -3.792 -6.532 1.00 87.19 68 ASP A N 1
ATOM 523 C CA . ASP A 1 68 ? -14.188 -2.611 -6.838 1.00 87.19 68 ASP A CA 1
ATOM 524 C C . ASP A 1 68 ? -14.069 -2.130 -8.296 1.00 87.19 68 ASP A C 1
ATOM 526 O O . ASP A 1 68 ? -14.497 -1.021 -8.616 1.00 87.19 68 ASP A O 1
ATOM 530 N N . GLY A 1 69 ? -13.465 -2.942 -9.170 1.00 84.50 69 GLY A N 1
ATOM 531 C CA . GLY A 1 69 ? -13.232 -2.625 -10.579 1.00 84.50 69 GLY A CA 1
ATOM 532 C C . GLY A 1 69 ? -11.979 -1.784 -10.831 1.00 84.50 69 GLY A C 1
ATOM 533 O O . GLY A 1 69 ? -11.676 -1.478 -11.983 1.00 84.50 69 GLY A O 1
ATOM 534 N N . HIS A 1 70 ? -11.223 -1.417 -9.789 1.00 84.56 70 HIS A N 1
ATOM 535 C CA . HIS A 1 70 ? -9.982 -0.667 -9.951 1.00 84.56 70 HIS A CA 1
ATOM 536 C C . HIS A 1 70 ? -8.844 -1.575 -10.428 1.00 84.56 70 HIS A C 1
ATOM 538 O O . HIS A 1 70 ? -8.454 -2.511 -9.735 1.00 84.56 70 HIS A O 1
ATOM 544 N N . ASN A 1 71 ? -8.279 -1.284 -11.600 1.00 86.62 71 ASN A N 1
ATOM 545 C CA . ASN A 1 71 ? -7.280 -2.142 -12.242 1.00 86.62 71 ASN A CA 1
ATOM 546 C C . ASN A 1 71 ? -6.082 -1.374 -12.820 1.00 86.62 71 ASN A C 1
ATOM 548 O O . ASN A 1 71 ? -5.349 -1.924 -13.632 1.00 86.62 71 ASN A O 1
ATOM 552 N N . THR A 1 72 ? -5.865 -0.115 -12.437 1.00 82.06 72 THR A N 1
ATOM 553 C CA . THR A 1 72 ? -4.776 0.723 -12.979 1.00 82.06 72 THR A CA 1
ATOM 554 C C . THR A 1 72 ? -3.672 1.025 -11.964 1.00 82.06 72 THR A C 1
ATOM 556 O O . THR A 1 72 ? -2.718 1.722 -12.301 1.00 82.06 72 THR A O 1
ATOM 559 N N . GLY A 1 73 ? -3.801 0.563 -10.717 1.00 84.44 73 GLY A N 1
ATOM 560 C CA . GLY A 1 73 ? -2.855 0.870 -9.643 1.00 84.44 73 GLY A CA 1
ATOM 561 C C . GLY A 1 73 ? -1.528 0.139 -9.830 1.00 84.44 73 GLY A C 1
ATOM 562 O O . GLY A 1 73 ? -1.480 -1.084 -9.692 1.00 84.44 73 GLY A O 1
ATOM 563 N N . ILE A 1 74 ? -0.456 0.883 -10.127 1.00 89.81 74 ILE A N 1
ATOM 564 C CA . ILE A 1 74 ? 0.917 0.366 -10.229 1.00 89.81 74 ILE A CA 1
ATOM 565 C C . ILE A 1 74 ? 1.696 0.761 -8.974 1.00 89.81 74 ILE A C 1
ATOM 567 O O . ILE A 1 74 ? 1.806 1.937 -8.633 1.00 89.81 74 ILE A O 1
ATOM 571 N N . TYR A 1 75 ? 2.284 -0.229 -8.310 1.00 89.88 75 TYR A N 1
ATOM 572 C CA . TYR A 1 75 ? 3.007 -0.082 -7.055 1.00 89.88 75 TYR A CA 1
ATOM 573 C C . TYR A 1 75 ? 4.445 -0.544 -7.230 1.00 89.88 75 TYR A C 1
ATOM 575 O O . TYR A 1 75 ? 4.706 -1.716 -7.507 1.00 89.88 75 TYR A O 1
ATOM 583 N N . THR A 1 76 ? 5.394 0.369 -7.037 1.00 92.50 76 THR A N 1
ATOM 584 C CA . THR A 1 76 ? 6.812 0.009 -7.004 1.00 92.50 76 THR A CA 1
ATOM 585 C C . THR A 1 76 ? 7.138 -0.779 -5.738 1.00 92.50 76 THR A C 1
ATOM 587 O O . THR A 1 76 ? 6.489 -0.613 -4.699 1.00 92.50 76 THR A O 1
ATOM 590 N N . TRP A 1 77 ? 8.177 -1.614 -5.793 1.00 91.38 77 TRP A N 1
ATOM 591 C CA . TRP A 1 77 ? 8.629 -2.374 -4.621 1.00 91.38 77 TRP A CA 1
ATOM 592 C C . TRP A 1 77 ? 8.979 -1.474 -3.434 1.00 91.38 77 TRP A C 1
ATOM 594 O O . TRP A 1 77 ? 8.633 -1.786 -2.297 1.00 91.38 77 TRP A O 1
ATOM 604 N N . GLU A 1 78 ? 9.610 -0.330 -3.704 1.00 91.00 78 GLU A N 1
ATOM 605 C CA . GLU A 1 78 ? 9.942 0.677 -2.694 1.00 91.00 78 GLU A CA 1
ATOM 606 C C . GLU A 1 78 ? 8.687 1.230 -2.018 1.00 91.00 78 GLU A C 1
ATOM 608 O O . GLU A 1 78 ? 8.647 1.353 -0.794 1.00 91.00 78 GLU A O 1
ATOM 613 N N . LYS A 1 79 ? 7.628 1.503 -2.793 1.00 90.25 79 LYS A N 1
ATOM 614 C CA . LYS A 1 79 ? 6.379 2.038 -2.248 1.00 90.25 79 LYS A CA 1
ATOM 615 C C . LYS A 1 79 ? 5.617 1.005 -1.423 1.00 90.25 79 LYS A C 1
ATOM 617 O O . LYS A 1 79 ? 5.090 1.332 -0.364 1.00 90.25 79 LYS A O 1
ATOM 622 N N . LEU A 1 80 ? 5.604 -0.253 -1.862 1.00 91.75 80 LEU A N 1
ATOM 623 C CA . LEU A 1 80 ? 5.049 -1.356 -1.072 1.00 91.75 80 LEU A CA 1
ATOM 624 C C . LEU A 1 80 ? 5.816 -1.544 0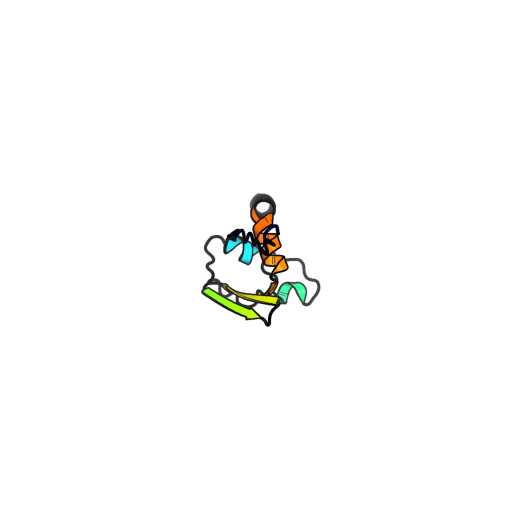.236 1.00 91.75 80 LEU A C 1
ATOM 626 O O . LEU A 1 80 ? 5.207 -1.766 1.281 1.00 91.75 80 LEU A O 1
ATOM 630 N N . PHE A 1 81 ? 7.143 -1.425 0.199 1.00 91.81 81 PHE A N 1
ATOM 631 C CA . PHE A 1 81 ? 7.961 -1.503 1.402 1.00 91.81 81 PHE A CA 1
ATOM 632 C C . PHE A 1 81 ? 7.676 -0.344 2.366 1.00 91.81 81 PHE A C 1
ATOM 634 O O . PHE A 1 81 ? 7.467 -0.592 3.552 1.00 91.81 81 PHE A O 1
ATOM 641 N N . ASP A 1 82 ? 7.584 0.888 1.858 1.00 91.56 82 ASP A N 1
ATOM 642 C CA . ASP A 1 82 ? 7.161 2.077 2.611 1.00 91.56 82 ASP A CA 1
ATOM 643 C C . ASP A 1 82 ? 5.800 1.855 3.291 1.00 91.56 82 ASP A C 1
ATOM 645 O O . ASP A 1 82 ? 5.658 2.036 4.501 1.00 91.56 82 ASP A O 1
ATOM 649 N N . PHE A 1 83 ? 4.811 1.344 2.554 1.00 92.56 83 PHE A N 1
ATOM 650 C CA . PHE A 1 83 ? 3.506 1.006 3.122 1.00 92.56 83 PHE A CA 1
ATOM 651 C C . PHE A 1 83 ? 3.597 -0.076 4.193 1.00 92.56 83 PHE A C 1
ATOM 653 O O . PHE A 1 83 ? 3.005 0.069 5.259 1.00 92.56 83 PHE A O 1
ATOM 660 N N . ALA A 1 84 ? 4.370 -1.134 3.968 1.00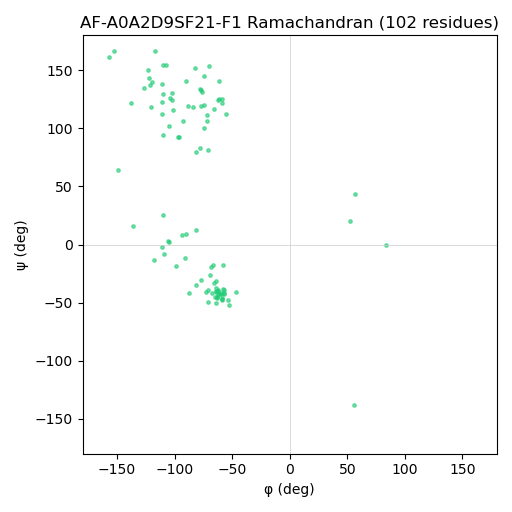 92.31 84 ALA A N 1
ATOM 661 C CA . ALA A 1 84 ? 4.559 -2.199 4.945 1.00 92.31 84 ALA A CA 1
ATOM 662 C C . ALA A 1 84 ? 5.106 -1.690 6.290 1.00 92.31 84 ALA A C 1
ATOM 664 O O . ALA A 1 84 ? 4.623 -2.124 7.344 1.00 92.31 84 ALA A O 1
ATOM 665 N N . ILE A 1 85 ? 6.087 -0.781 6.264 1.00 93.62 85 ILE A N 1
ATOM 666 C CA . ILE A 1 85 ? 6.721 -0.241 7.476 1.00 93.62 85 ILE A CA 1
ATOM 667 C C . ILE A 1 85 ? 5.896 0.884 8.119 1.00 93.62 85 ILE A C 1
ATOM 669 O O . ILE A 1 85 ? 5.828 0.956 9.348 1.00 93.62 85 ILE A O 1
ATOM 673 N N . ASN A 1 86 ? 5.220 1.708 7.312 1.00 93.19 86 ASN A N 1
ATOM 674 C CA . ASN A 1 86 ? 4.539 2.925 7.762 1.00 93.19 86 ASN A CA 1
ATOM 675 C C . ASN A 1 86 ? 3.007 2.796 7.835 1.00 93.19 86 ASN A C 1
ATOM 677 O O . ASN A 1 86 ? 2.343 3.752 8.237 1.00 93.19 86 ASN A O 1
ATOM 681 N N . GLN A 1 87 ? 2.423 1.624 7.540 1.00 92.12 87 GLN A N 1
ATOM 682 C CA . GLN A 1 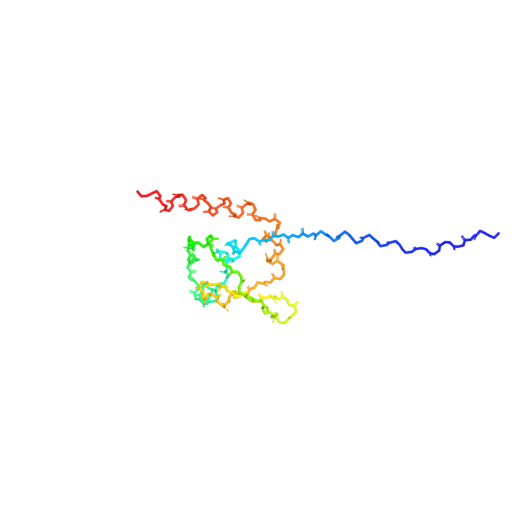87 ? 0.965 1.405 7.494 1.00 92.12 87 GLN A CA 1
ATOM 683 C C . GLN A 1 87 ? 0.202 1.969 8.697 1.00 92.12 87 GLN A C 1
ATOM 685 O O . GLN A 1 87 ? -0.860 2.559 8.532 1.00 92.12 87 GLN A O 1
ATOM 690 N N . LYS A 1 88 ? 0.742 1.827 9.917 1.00 89.88 88 LYS A N 1
ATOM 691 C CA . LYS A 1 88 ? 0.085 2.310 11.142 1.00 89.88 88 LYS A CA 1
ATOM 692 C C . LYS A 1 88 ? -0.061 3.828 11.146 1.00 89.88 88 LYS A C 1
ATOM 694 O O . LYS A 1 88 ? -1.077 4.340 11.606 1.00 89.88 88 LYS A O 1
ATOM 699 N N . HIS A 1 89 ? 0.963 4.529 10.667 1.00 92.38 89 HIS A N 1
ATOM 700 C CA . HIS A 1 89 ? 0.956 5.980 10.573 1.00 92.38 89 HIS A CA 1
ATOM 701 C C . HIS A 1 89 ? -0.008 6.434 9.476 1.00 92.38 89 HIS A C 1
ATOM 703 O O . HIS A 1 89 ? -0.919 7.206 9.757 1.00 92.38 89 HIS A O 1
ATOM 709 N N . ILE A 1 90 ? 0.111 5.846 8.283 1.00 89.44 90 ILE A N 1
ATOM 710 C CA . ILE A 1 90 ? -0.714 6.194 7.119 1.00 89.44 90 ILE A CA 1
ATOM 711 C C . ILE A 1 90 ? -2.206 5.982 7.419 1.00 89.44 90 ILE A C 1
ATOM 713 O O . ILE A 1 90 ? -3.026 6.873 7.201 1.00 89.44 90 ILE A O 1
ATOM 717 N N . LEU A 1 91 ? -2.571 4.835 8.002 1.00 87.62 91 LEU A N 1
ATOM 718 C CA . LEU A 1 91 ? -3.958 4.544 8.379 1.00 87.62 91 LEU A CA 1
ATOM 719 C C . LEU A 1 91 ? -4.472 5.465 9.490 1.00 87.62 91 LEU A C 1
ATOM 721 O O . LEU A 1 91 ? -5.657 5.796 9.506 1.00 87.62 91 LEU A O 1
ATOM 725 N N . LYS A 1 92 ? -3.611 5.892 10.423 1.00 90.69 92 LYS A N 1
ATOM 726 C CA . LYS A 1 92 ? -3.992 6.866 11.453 1.00 90.69 92 LYS A CA 1
ATOM 727 C C . LYS A 1 92 ? -4.345 8.205 10.810 1.00 90.69 92 LYS A C 1
ATOM 729 O O . LYS A 1 92 ? -5.416 8.732 11.089 1.00 90.69 92 LYS A O 1
ATOM 734 N N . GLU A 1 93 ? -3.489 8.724 9.935 1.00 89.19 93 GLU A N 1
ATOM 735 C CA . GLU A 1 93 ? -3.761 9.970 9.212 1.00 89.19 93 GLU A CA 1
ATOM 736 C C . GLU A 1 93 ? -5.033 9.877 8.364 1.00 89.19 93 GLU A C 1
ATOM 738 O O . GLU A 1 93 ? -5.851 10.796 8.372 1.00 89.19 93 GLU A O 1
ATOM 743 N N . TYR A 1 94 ? -5.236 8.750 7.676 1.00 87.25 94 TYR A N 1
ATOM 744 C CA . TYR A 1 94 ? -6.458 8.493 6.919 1.00 87.25 94 TYR A CA 1
ATOM 745 C C . TYR A 1 94 ? -7.713 8.537 7.805 1.00 87.25 94 TYR A C 1
ATOM 747 O O . TYR A 1 94 ? -8.682 9.208 7.456 1.00 87.25 94 TYR A O 1
ATOM 755 N N . ARG A 1 95 ? -7.696 7.885 8.977 1.00 86.69 95 ARG A N 1
ATOM 756 C CA . ARG A 1 95 ? -8.833 7.886 9.916 1.00 86.69 95 ARG A CA 1
ATOM 757 C C . ARG A 1 95 ? -9.156 9.278 10.445 1.00 86.69 95 ARG A C 1
ATOM 759 O O . ARG A 1 95 ? -10.329 9.607 10.583 1.00 86.69 95 ARG A O 1
ATOM 766 N N . GLU A 1 96 ? -8.145 10.092 10.734 1.00 89.00 96 GLU A N 1
ATOM 767 C CA . GLU A 1 96 ? -8.363 11.473 11.178 1.00 89.00 96 GLU A CA 1
ATOM 768 C C . GLU A 1 96 ? -8.960 12.332 10.055 1.00 89.00 96 GLU A C 1
ATOM 770 O O . GLU A 1 96 ? -9.934 13.049 10.280 1.00 89.00 96 GLU A O 1
ATOM 775 N N . LYS A 1 97 ? -8.472 12.182 8.815 1.00 86.12 97 LYS A N 1
ATOM 776 C CA . LYS A 1 97 ? -9.089 12.816 7.637 1.00 86.12 97 LYS A CA 1
ATOM 777 C C . LYS A 1 97 ? -10.540 12.368 7.440 1.00 86.12 97 LYS A C 1
ATOM 779 O O . LYS A 1 97 ? -11.396 13.203 7.168 1.00 86.12 97 LYS A O 1
ATOM 784 N N . LEU A 1 98 ? -10.824 11.076 7.620 1.00 85.81 98 LEU A N 1
ATOM 785 C CA . LEU A 1 98 ? -12.169 10.514 7.491 1.00 85.81 98 LEU A CA 1
ATOM 786 C C . LEU A 1 98 ? -13.128 11.092 8.540 1.00 85.81 98 LEU A C 1
ATOM 788 O O . LEU A 1 98 ? -14.232 11.492 8.188 1.00 85.81 98 LEU A O 1
ATOM 792 N N . LYS A 1 99 ? -12.707 11.191 9.808 1.00 85.50 99 LYS A N 1
ATOM 793 C CA . LYS A 1 99 ? -13.511 11.822 10.870 1.00 85.50 99 LYS A CA 1
ATOM 794 C C . LYS A 1 99 ? -13.851 13.270 10.535 1.00 85.50 99 LYS A C 1
ATOM 796 O O . LYS A 1 99 ? -15.014 13.638 10.617 1.00 85.50 99 LYS A O 1
ATOM 801 N N . ASN A 1 100 ? -12.860 14.056 10.115 1.00 84.75 100 ASN A N 1
ATOM 802 C CA . ASN A 1 100 ? -13.073 15.458 9.748 1.00 84.75 100 ASN A CA 1
ATOM 803 C C . ASN A 1 100 ? -13.996 15.607 8.532 1.00 84.75 100 ASN A C 1
ATOM 805 O O . ASN A 1 100 ? -14.718 16.589 8.433 1.00 84.75 100 ASN A O 1
ATOM 809 N N . HIS A 1 101 ? -13.976 14.643 7.608 1.00 80.81 101 HIS A N 1
ATOM 810 C CA . HIS A 1 101 ? -14.849 14.640 6.436 1.00 80.81 101 HIS A CA 1
ATOM 811 C C . HIS A 1 101 ? -16.292 14.214 6.754 1.00 80.81 101 HIS A C 1
ATOM 813 O O . HIS A 1 101 ? -17.215 14.653 6.080 1.00 80.81 101 HIS A O 1
ATOM 819 N N . LEU A 1 102 ? -16.494 13.347 7.751 1.00 77.81 102 LEU A N 1
ATOM 820 C CA . LEU A 1 102 ? -17.816 12.843 8.148 1.00 77.81 102 LEU A CA 1
ATOM 821 C C . LEU A 1 102 ? -18.493 13.685 9.241 1.00 77.81 102 LEU A C 1
ATOM 823 O O . LEU A 1 102 ? -19.673 13.483 9.508 1.00 77.81 102 LEU A O 1
ATOM 827 N N . GLN A 1 103 ? -17.769 14.606 9.880 1.00 65.06 103 GLN A N 1
ATOM 828 C CA . GLN A 1 103 ? -18.342 15.606 10.780 1.00 65.06 103 GLN A CA 1
ATOM 829 C C . GLN A 1 103 ? -18.910 16.778 9.964 1.00 65.06 103 GLN A C 1
ATOM 831 O O . GLN A 1 103 ? -18.269 17.819 9.832 1.00 65.06 103 GLN A O 1
ATOM 836 N N . PHE A 1 104 ? -20.110 16.575 9.417 1.00 51.16 104 PHE A N 1
ATOM 837 C CA . PHE A 1 104 ? -21.044 17.643 9.054 1.00 51.16 104 PHE A CA 1
ATOM 838 C C . PHE A 1 104 ? -22.195 17.653 10.059 1.00 51.16 104 PHE A C 1
ATOM 840 O O . PHE A 1 104 ? -22.708 16.551 10.364 1.00 51.16 104 PHE A O 1
#